Protein AF-A0A5B7ABB2-F1 (afdb_monomer_lite)

InterPro domains:
  IPR006153 Cation/H+ exchanger, transmembrane domain [PF00999] (49-143)
  IPR038770 Sodium/solute symporter superfamily [G3DSA:1.20.1530.20] (35-145)
  IPR050794 Monovalent cation:proton antiporter 2 [PTHR32468] (11-144)

Structure (mmCIF, N/CA/C/O backbone):
data_AF-A0A5B7ABB2-F1
#
_entry.id   AF-A0A5B7ABB2-F1
#
loop_
_atom_site.group_PDB
_atom_site.id
_atom_site.type_symbol
_atom_site.label_atom_id
_atom_site.label_alt_id
_atom_site.label_comp_id
_atom_site.label_asym_id
_atom_site.label_entity_id
_atom_site.label_seq_id
_atom_site.pdbx_PDB_ins_code
_atom_site.Cartn_x
_atom_site.Cartn_y
_atom_site.Cartn_z
_atom_site.occupancy
_atom_site.B_iso_or_equiv
_atom_site.auth_seq_id
_atom_site.auth_comp_id
_atom_site.auth_asym_id
_atom_site.auth_atom_id
_atom_site.pdbx_PDB_model_num
ATOM 1 N N . MET A 1 1 ? 47.078 -1.599 12.119 1.00 40.38 1 MET A N 1
ATOM 2 C CA . MET A 1 1 ? 46.572 -1.675 10.731 1.00 40.38 1 MET A CA 1
ATOM 3 C C . MET A 1 1 ? 45.088 -1.352 10.764 1.00 40.38 1 MET A C 1
ATOM 5 O O . MET A 1 1 ? 44.290 -2.219 11.084 1.00 40.38 1 MET A O 1
ATOM 9 N N . ALA A 1 2 ? 44.742 -0.079 10.573 1.00 36.06 2 ALA A N 1
ATOM 10 C CA . ALA A 1 2 ? 43.362 0.392 10.533 1.00 36.06 2 ALA A CA 1
ATOM 11 C C . ALA A 1 2 ? 42.898 0.370 9.071 1.00 36.06 2 ALA A C 1
ATOM 13 O O . ALA A 1 2 ? 43.491 1.055 8.237 1.00 36.06 2 ALA A O 1
ATOM 14 N N . SER A 1 3 ? 41.898 -0.453 8.751 1.00 42.59 3 SER A N 1
ATOM 15 C CA . SER A 1 3 ? 41.282 -0.464 7.424 1.00 42.59 3 SER A CA 1
ATOM 16 C C . SER A 1 3 ? 40.508 0.830 7.193 1.00 42.59 3 SER A C 1
ATOM 18 O O . SER A 1 3 ? 39.594 1.171 7.939 1.00 42.59 3 SER A O 1
ATOM 20 N N . ASN A 1 4 ? 40.903 1.522 6.129 1.00 49.47 4 ASN A N 1
ATOM 21 C CA . ASN A 1 4 ? 40.204 2.621 5.480 1.00 49.47 4 ASN A CA 1
ATOM 22 C C . ASN A 1 4 ? 38.864 2.105 4.927 1.00 49.47 4 ASN A C 1
ATOM 24 O O . ASN A 1 4 ? 38.857 1.277 4.020 1.00 49.47 4 ASN A O 1
ATOM 28 N N . GLY A 1 5 ? 37.750 2.582 5.479 1.00 44.72 5 GLY A N 1
ATOM 29 C CA . GLY A 1 5 ? 36.391 2.225 5.068 1.00 44.72 5 GLY A CA 1
ATOM 30 C C . GLY A 1 5 ? 35.564 3.468 4.767 1.00 44.72 5 GLY A C 1
ATOM 31 O O . GLY A 1 5 ? 34.517 3.677 5.366 1.00 44.72 5 GLY A O 1
ATOM 32 N N . THR A 1 6 ? 36.048 4.336 3.882 1.00 47.06 6 THR A N 1
ATOM 33 C CA . THR A 1 6 ? 35.208 5.355 3.248 1.00 47.06 6 THR A CA 1
ATOM 34 C C . THR A 1 6 ? 34.320 4.669 2.213 1.00 47.06 6 THR A C 1
ATOM 36 O O . THR A 1 6 ? 34.609 4.670 1.017 1.00 47.06 6 THR A O 1
ATOM 39 N N . GLU A 1 7 ? 33.220 4.064 2.664 1.00 49.84 7 GLU A N 1
ATOM 40 C CA . GLU A 1 7 ? 32.102 3.785 1.768 1.00 49.84 7 GLU A CA 1
ATOM 41 C C . GLU A 1 7 ? 31.571 5.137 1.291 1.00 49.84 7 GLU A C 1
ATOM 43 O O . GLU A 1 7 ? 30.900 5.873 2.016 1.00 49.84 7 GLU A O 1
ATOM 48 N N . ALA A 1 8 ? 31.956 5.520 0.076 1.00 44.19 8 ALA A N 1
ATOM 49 C CA . ALA A 1 8 ? 31.375 6.658 -0.603 1.00 44.19 8 ALA A CA 1
ATOM 50 C C . ALA A 1 8 ? 29.868 6.400 -0.730 1.00 44.19 8 ALA A C 1
ATOM 52 O O . ALA A 1 8 ? 29.430 5.679 -1.631 1.00 44.19 8 ALA A O 1
ATOM 53 N N . HIS A 1 9 ? 29.076 6.981 0.178 1.00 50.59 9 HIS A N 1
ATOM 54 C CA . HIS A 1 9 ? 27.630 7.120 0.044 1.00 50.59 9 HIS A CA 1
ATOM 55 C C . HIS A 1 9 ? 27.364 7.922 -1.231 1.00 50.59 9 HIS A C 1
ATOM 57 O O . HIS A 1 9 ? 27.254 9.147 -1.235 1.00 50.59 9 HIS A O 1
ATOM 63 N N . THR A 1 10 ? 27.344 7.214 -2.355 1.00 52.06 10 THR A N 1
ATOM 64 C CA . THR A 1 10 ? 27.105 7.784 -3.668 1.00 52.06 10 THR A CA 1
ATOM 65 C C . THR A 1 10 ? 25.619 8.087 -3.701 1.00 52.06 10 THR A C 1
ATOM 67 O O . THR A 1 10 ? 24.809 7.184 -3.906 1.00 52.06 10 THR A O 1
ATOM 70 N N . CYS A 1 11 ? 25.249 9.337 -3.414 1.00 61.12 11 CYS A N 1
ATOM 71 C CA . CYS A 1 11 ? 23.867 9.782 -3.525 1.00 61.12 11 CYS A CA 1
ATOM 72 C C . CYS A 1 11 ? 23.362 9.413 -4.926 1.00 61.12 11 CYS A C 1
ATOM 74 O O . CYS A 1 11 ? 23.927 9.890 -5.919 1.00 61.12 11 CYS A O 1
ATOM 76 N N . PRO A 1 12 ? 22.342 8.545 -5.047 1.00 63.97 12 PRO A N 1
ATOM 77 C CA . PRO A 1 12 ? 21.793 8.225 -6.348 1.00 63.97 12 PRO A CA 1
ATOM 78 C C . PRO A 1 12 ? 21.283 9.523 -6.970 1.00 63.97 12 PRO A C 1
ATOM 80 O O . PRO A 1 12 ? 20.521 10.262 -6.349 1.00 63.97 12 PRO A O 1
ATOM 83 N N . SER A 1 13 ? 21.733 9.822 -8.191 1.00 63.72 13 SER A N 1
ATOM 84 C CA . SER A 1 13 ? 21.340 11.050 -8.882 1.00 63.72 13 SER A CA 1
ATOM 85 C C . SER A 1 13 ? 19.809 11.133 -8.952 1.00 63.72 13 SER A C 1
ATOM 87 O O . SER A 1 13 ? 19.189 10.146 -9.384 1.00 63.72 13 SER A O 1
ATOM 89 N N . PRO A 1 14 ? 19.201 12.263 -8.539 1.00 63.94 14 PRO A N 1
ATOM 90 C CA . PRO A 1 14 ? 17.752 12.410 -8.521 1.00 63.94 14 PRO A CA 1
ATOM 91 C C . PRO A 1 14 ? 17.186 12.237 -9.936 1.00 63.94 14 PRO A C 1
ATOM 93 O O . PRO A 1 14 ? 17.741 12.748 -10.911 1.00 63.94 14 PRO A O 1
ATOM 96 N N . MET A 1 15 ? 16.093 11.478 -10.062 1.00 64.50 15 MET A N 1
ATOM 97 C CA . MET A 1 15 ? 15.379 11.340 -11.335 1.00 64.50 15 MET A CA 1
ATOM 98 C C . MET A 1 15 ? 14.781 12.689 -11.738 1.00 64.50 15 MET A C 1
ATOM 100 O O . MET A 1 15 ? 14.207 13.400 -10.913 1.00 64.50 15 MET A O 1
ATOM 104 N N . LYS A 1 16 ? 14.878 13.032 -13.026 1.00 69.38 16 LYS A N 1
ATOM 105 C CA . LYS A 1 16 ? 14.175 14.194 -13.578 1.00 69.38 16 LYS A CA 1
ATOM 106 C C . LYS A 1 16 ? 12.663 13.972 -13.441 1.00 69.38 16 LYS A C 1
ATOM 108 O O . LYS A 1 16 ? 12.152 12.907 -13.795 1.00 69.38 16 LYS A O 1
ATOM 113 N N . ALA A 1 17 ? 11.964 14.976 -12.911 1.00 63.31 17 ALA A N 1
ATOM 114 C CA . ALA A 1 17 ? 10.535 14.886 -12.617 1.00 63.31 17 ALA A CA 1
ATOM 115 C C . ALA A 1 17 ? 9.677 14.849 -13.893 1.00 63.31 17 ALA A C 1
ATOM 117 O O . ALA A 1 17 ? 8.751 14.050 -13.979 1.00 63.31 17 ALA A O 1
ATOM 118 N N . THR A 1 18 ? 10.017 15.658 -14.901 1.00 65.19 18 THR A N 1
ATOM 119 C CA . THR A 1 18 ? 9.244 15.787 -16.145 1.00 65.19 18 THR A CA 1
ATOM 120 C C . THR A 1 18 ? 10.048 15.346 -17.368 1.00 65.19 18 THR A C 1
ATOM 122 O O . THR A 1 18 ? 11.254 15.591 -17.441 1.00 65.19 18 THR A O 1
ATOM 125 N N . SER A 1 19 ? 9.374 14.681 -18.307 1.00 66.94 19 SER A N 1
ATOM 126 C CA . SER A 1 19 ? 9.910 14.317 -19.623 1.00 66.94 19 SER A CA 1
ATOM 127 C C . SER A 1 19 ? 9.559 15.411 -20.628 1.00 66.94 19 SER A C 1
ATOM 129 O O . SER A 1 19 ? 8.444 15.925 -20.593 1.00 66.94 19 SER A O 1
ATOM 131 N N . ASN A 1 20 ? 10.463 15.722 -21.561 1.00 67.19 20 ASN A N 1
ATOM 132 C CA . ASN A 1 20 ? 10.174 16.650 -22.663 1.00 67.19 20 ASN A CA 1
ATOM 133 C C . ASN A 1 20 ? 9.337 16.002 -23.791 1.00 67.19 20 ASN A C 1
ATOM 135 O O . ASN A 1 20 ? 9.169 16.588 -24.854 1.00 67.19 20 ASN A O 1
ATOM 139 N N . GLY A 1 21 ? 8.764 14.817 -23.543 1.00 65.12 21 GLY A N 1
ATOM 140 C CA . GLY A 1 21 ? 7.841 14.124 -24.437 1.00 65.12 21 GLY A CA 1
ATOM 141 C C . GLY A 1 21 ? 8.512 13.042 -25.287 1.00 65.12 21 GLY A C 1
ATOM 142 O O . GLY A 1 21 ? 9.670 13.150 -25.681 1.00 65.12 21 GLY A O 1
ATOM 143 N N . VAL A 1 22 ? 7.749 11.990 -25.612 1.00 69.50 22 VAL A N 1
ATOM 144 C CA . VAL A 1 22 ? 8.213 10.853 -26.437 1.00 69.50 22 VAL A CA 1
ATOM 145 C C . VAL A 1 22 ? 8.627 11.282 -27.853 1.00 69.50 22 VAL A C 1
ATOM 147 O O . VAL A 1 22 ? 9.501 10.673 -28.463 1.00 69.50 22 VAL A O 1
ATOM 150 N N . PHE A 1 23 ? 8.050 12.380 -28.349 1.00 72.06 23 PHE A N 1
ATOM 151 C CA . PHE A 1 23 ? 8.358 12.967 -29.655 1.00 72.06 23 PHE A CA 1
ATOM 152 C C . PHE A 1 23 ? 9.758 13.597 -29.729 1.00 72.06 23 PHE A C 1
ATOM 154 O O . PHE A 1 23 ? 10.264 13.807 -30.827 1.00 72.06 23 PHE A O 1
ATOM 161 N N . GLN A 1 24 ? 10.408 13.839 -28.585 1.00 73.19 24 GLN A N 1
ATOM 162 C CA . GLN A 1 24 ? 11.788 14.326 -28.507 1.00 73.19 24 GLN A CA 1
ATOM 163 C C . GLN A 1 24 ? 12.827 13.181 -28.499 1.00 73.19 24 GLN A C 1
ATOM 165 O O . GLN A 1 24 ? 14.022 13.442 -28.386 1.00 73.19 24 GLN A O 1
ATOM 170 N N . GLY A 1 25 ? 12.391 11.915 -28.594 1.00 67.38 25 GLY A N 1
ATOM 171 C CA . GLY A 1 25 ? 13.261 10.732 -28.499 1.00 67.38 25 GLY A CA 1
ATOM 172 C C . GLY A 1 25 ? 13.603 10.310 -27.063 1.00 67.38 25 GLY A C 1
ATOM 173 O O . GLY A 1 25 ? 14.421 9.412 -26.857 1.00 67.38 25 GLY A O 1
ATOM 174 N N . ASP A 1 26 ? 12.971 10.932 -26.064 1.00 68.12 26 ASP A N 1
ATOM 175 C CA . ASP A 1 26 ? 13.166 10.619 -24.650 1.00 68.12 26 ASP A CA 1
ATOM 176 C C . ASP A 1 26 ? 12.416 9.335 -24.252 1.00 68.12 26 ASP A C 1
ATOM 178 O O . ASP A 1 26 ? 11.220 9.177 -24.502 1.00 68.12 26 ASP A O 1
ATOM 182 N N . ASN A 1 27 ? 13.104 8.421 -23.558 1.00 67.56 27 ASN A N 1
ATOM 183 C CA . ASN A 1 27 ? 12.486 7.211 -23.012 1.00 67.56 27 ASN A CA 1
ATOM 184 C C . ASN A 1 27 ? 11.707 7.548 -21.721 1.00 67.56 27 ASN A C 1
ATOM 186 O O . ASN A 1 27 ? 12.346 7.845 -20.702 1.00 67.56 27 ASN A O 1
ATOM 190 N N . PRO A 1 28 ? 10.361 7.443 -21.700 1.00 66.88 28 PRO A N 1
ATOM 191 C CA . PRO A 1 28 ? 9.527 7.874 -20.569 1.00 66.88 28 PRO A CA 1
ATOM 192 C C . PRO A 1 28 ? 9.775 7.071 -19.282 1.00 66.88 28 PRO A C 1
ATOM 194 O O . PRO A 1 28 ? 9.487 7.550 -18.189 1.00 66.88 28 PRO A O 1
ATOM 197 N N . LEU A 1 29 ? 10.378 5.884 -19.398 1.00 63.72 29 LEU A N 1
ATOM 198 C CA . LEU A 1 29 ? 10.744 5.009 -18.279 1.00 63.72 29 LEU A CA 1
ATOM 199 C C . LEU A 1 29 ? 11.900 5.552 -17.414 1.00 63.72 29 LEU A C 1
ATOM 201 O O . LEU A 1 29 ? 12.124 5.052 -16.317 1.00 63.72 29 LEU A O 1
ATOM 205 N N . ASN A 1 30 ? 12.638 6.570 -17.877 1.00 65.94 30 ASN A N 1
ATOM 206 C CA . ASN A 1 30 ? 13.725 7.191 -17.104 1.00 65.94 30 ASN A CA 1
ATOM 207 C C . ASN A 1 30 ? 13.267 8.366 -16.224 1.00 65.94 30 ASN A C 1
ATOM 209 O O . ASN A 1 30 ? 14.071 8.912 -15.465 1.00 65.94 30 ASN A O 1
ATOM 213 N N . PHE A 1 31 ? 11.995 8.759 -16.313 1.00 74.88 31 PHE A N 1
ATOM 214 C CA . PHE A 1 31 ? 11.433 9.897 -15.588 1.00 74.88 31 PHE A CA 1
ATOM 215 C C . PHE A 1 31 ? 10.520 9.422 -14.459 1.00 74.88 31 PHE A C 1
ATOM 217 O O . PHE A 1 31 ? 9.816 8.425 -14.600 1.00 74.88 31 PHE A O 1
ATOM 224 N N . ALA A 1 32 ? 10.514 10.149 -13.340 1.00 75.00 32 ALA A N 1
ATOM 225 C CA . ALA A 1 32 ? 9.805 9.716 -12.135 1.00 75.00 32 ALA A CA 1
ATOM 226 C C . ALA A 1 32 ? 8.275 9.700 -12.312 1.00 75.00 32 ALA A C 1
ATOM 228 O O . ALA A 1 32 ? 7.628 8.729 -11.930 1.00 75.00 32 ALA A O 1
ATOM 229 N N . LEU A 1 33 ? 7.693 10.747 -12.914 1.00 77.38 33 LEU A N 1
ATOM 230 C CA . LEU A 1 33 ? 6.234 10.879 -13.022 1.00 77.38 33 LEU A CA 1
ATOM 231 C C . LEU A 1 33 ? 5.594 9.891 -14.014 1.00 77.38 33 LEU A C 1
ATOM 233 O O . LEU A 1 33 ? 4.653 9.202 -13.615 1.00 77.38 33 LEU A O 1
ATOM 237 N N . PRO A 1 34 ? 6.071 9.753 -15.270 1.00 81.38 34 PRO A N 1
ATOM 238 C CA . PRO A 1 34 ? 5.467 8.815 -16.218 1.00 81.38 34 PRO A CA 1
ATOM 239 C C . PRO A 1 34 ? 5.601 7.363 -15.751 1.00 81.38 34 PRO A C 1
ATOM 241 O O . PRO A 1 34 ? 4.675 6.572 -15.916 1.00 81.38 34 PRO A O 1
ATOM 244 N N . LEU A 1 35 ? 6.733 7.029 -15.122 1.00 82.75 35 LEU A N 1
ATOM 245 C CA . LEU A 1 35 ? 6.967 5.707 -14.558 1.00 82.75 35 LEU A CA 1
ATOM 246 C C . LEU A 1 35 ? 6.032 5.422 -13.374 1.00 82.75 35 LEU A C 1
ATOM 248 O O . LEU A 1 35 ? 5.437 4.349 -13.338 1.00 82.75 35 LEU A O 1
ATOM 252 N N . ALA A 1 36 ? 5.833 6.382 -12.464 1.00 81.50 36 ALA A N 1
ATOM 253 C CA . ALA A 1 36 ? 4.907 6.232 -11.341 1.00 81.50 36 ALA A CA 1
ATOM 254 C C . ALA A 1 36 ? 3.455 6.043 -11.806 1.00 81.50 36 ALA A C 1
ATOM 256 O O . ALA A 1 36 ? 2.755 5.162 -11.308 1.00 81.50 36 ALA A O 1
ATOM 257 N N . ILE A 1 37 ? 3.006 6.816 -12.801 1.00 85.06 37 ILE A N 1
ATOM 258 C CA . ILE A 1 37 ? 1.666 6.657 -13.389 1.00 85.06 37 ILE A CA 1
ATOM 259 C C . ILE A 1 37 ? 1.523 5.262 -14.004 1.00 85.06 37 ILE A C 1
ATOM 261 O O . ILE A 1 37 ? 0.544 4.570 -13.733 1.00 85.06 37 ILE A O 1
ATOM 265 N N . LEU A 1 38 ? 2.515 4.819 -14.783 1.00 86.69 38 LEU A N 1
ATOM 266 C CA . LEU A 1 38 ? 2.513 3.491 -15.390 1.00 86.69 38 LEU A CA 1
ATOM 267 C C . LEU A 1 38 ? 2.473 2.381 -14.330 1.00 86.69 38 LEU A C 1
ATOM 269 O O . LEU A 1 38 ? 1.676 1.453 -14.457 1.00 86.69 38 LEU A O 1
ATOM 273 N N . GLN A 1 39 ? 3.269 2.492 -13.265 1.00 85.88 39 GLN A N 1
ATOM 274 C CA . GLN A 1 39 ? 3.263 1.550 -12.144 1.00 85.88 39 GLN A CA 1
ATOM 275 C C . GLN A 1 39 ? 1.886 1.486 -11.471 1.00 85.88 39 GLN A C 1
ATOM 277 O O . GLN A 1 39 ? 1.357 0.391 -11.282 1.00 85.88 39 GLN A O 1
ATOM 282 N N . ILE A 1 40 ? 1.263 2.632 -11.175 1.00 87.12 40 ILE A N 1
ATOM 283 C CA . ILE A 1 40 ? -0.084 2.689 -10.588 1.00 87.12 40 ILE A CA 1
ATOM 284 C C . ILE A 1 40 ? -1.111 2.050 -11.530 1.00 87.12 40 ILE A C 1
ATOM 286 O O . ILE A 1 40 ? -1.925 1.242 -11.084 1.00 87.12 40 ILE A O 1
ATOM 290 N N . CYS A 1 41 ? -1.064 2.349 -12.831 1.00 89.94 41 CYS A N 1
ATOM 291 C CA . CYS A 1 41 ? -1.953 1.740 -13.819 1.00 89.94 41 CYS A CA 1
ATOM 292 C C . CYS A 1 41 ? -1.811 0.213 -13.848 1.00 89.94 41 CYS A C 1
ATOM 294 O O . CYS A 1 41 ? -2.819 -0.491 -13.789 1.00 89.94 41 CYS A O 1
ATOM 296 N N . VAL A 1 42 ? -0.579 -0.305 -13.886 1.00 88.94 42 VAL A N 1
ATOM 297 C CA . VAL A 1 42 ? -0.308 -1.751 -13.859 1.00 88.94 42 VAL A CA 1
ATOM 298 C C . VAL A 1 42 ? -0.855 -2.376 -12.576 1.00 88.94 42 VAL A C 1
ATOM 300 O O . VAL A 1 42 ? -1.572 -3.375 -12.642 1.00 88.94 42 VAL A O 1
ATOM 303 N N . VAL A 1 43 ? -0.591 -1.765 -11.416 1.00 89.31 43 VAL A N 1
ATOM 304 C CA . VAL A 1 43 ? -1.093 -2.244 -10.120 1.00 89.31 43 VAL A CA 1
ATOM 305 C C . VAL A 1 43 ? -2.621 -2.277 -10.101 1.00 89.31 43 VAL A C 1
ATOM 307 O O . VAL A 1 43 ? -3.206 -3.299 -9.741 1.00 89.31 43 VAL A O 1
ATOM 310 N N . VAL A 1 44 ? -3.296 -1.209 -10.532 1.00 90.69 44 VAL A N 1
ATOM 311 C CA . VAL A 1 44 ? -4.767 -1.134 -10.548 1.00 90.69 44 VAL A CA 1
ATOM 312 C C . VAL A 1 44 ? -5.375 -2.154 -11.509 1.00 90.69 44 VAL A C 1
ATOM 314 O O . VAL A 1 44 ? -6.351 -2.813 -11.155 1.00 90.69 44 VAL A O 1
ATOM 317 N N . VAL A 1 45 ? -4.817 -2.318 -12.711 1.00 93.06 45 VAL A N 1
ATOM 318 C CA . VAL A 1 45 ? -5.326 -3.282 -13.700 1.00 93.06 45 VAL A CA 1
ATOM 319 C C . VAL A 1 45 ? -5.197 -4.707 -13.177 1.00 93.06 45 VAL A C 1
ATOM 321 O O . VAL A 1 45 ? -6.160 -5.471 -13.230 1.00 93.06 45 VAL A O 1
ATOM 324 N N . VAL A 1 46 ? -4.037 -5.058 -12.624 1.00 90.75 46 VAL A N 1
ATOM 325 C CA . VAL A 1 46 ? -3.769 -6.412 -12.131 1.00 90.75 46 VAL A CA 1
ATOM 326 C C . VAL A 1 46 ? -4.609 -6.721 -10.901 1.00 90.75 46 VAL A C 1
ATOM 328 O O . VAL A 1 46 ? -5.270 -7.755 -10.863 1.00 90.75 46 VAL A O 1
ATOM 331 N N . THR A 1 47 ? -4.659 -5.815 -9.924 1.00 90.44 47 THR A N 1
ATOM 332 C CA . THR A 1 47 ? -5.472 -6.012 -8.714 1.00 90.44 47 THR A CA 1
ATOM 333 C C . THR A 1 47 ? -6.967 -6.072 -9.025 1.00 90.44 47 THR A C 1
ATOM 335 O O . THR A 1 47 ? -7.664 -6.915 -8.464 1.00 90.44 47 THR A O 1
ATOM 338 N N . ARG A 1 48 ? -7.480 -5.259 -9.962 1.00 91.31 48 ARG A N 1
ATOM 339 C CA . ARG A 1 48 ? -8.885 -5.346 -10.398 1.00 91.31 48 ARG A CA 1
ATOM 340 C C . ARG A 1 48 ? -9.178 -6.607 -11.197 1.00 91.31 48 ARG A C 1
ATOM 342 O O . ARG A 1 48 ? -10.205 -7.235 -10.951 1.00 91.31 48 ARG A O 1
ATOM 349 N N . GLY A 1 49 ? -8.297 -6.991 -12.119 1.00 92.81 49 GLY A N 1
ATOM 350 C CA . GLY A 1 49 ? -8.427 -8.242 -12.865 1.00 92.81 49 GLY A CA 1
ATOM 351 C C . GLY A 1 49 ? -8.473 -9.439 -11.918 1.00 92.81 49 GLY A C 1
ATOM 352 O O . GLY A 1 49 ? -9.356 -10.289 -12.022 1.00 92.81 49 GLY A O 1
ATOM 353 N N . LEU A 1 50 ? -7.593 -9.440 -10.917 1.00 90.31 50 LEU A N 1
ATOM 354 C CA . LEU A 1 50 ? -7.539 -10.473 -9.897 1.00 90.31 50 LEU A CA 1
ATOM 355 C C . LEU A 1 50 ? -8.776 -10.445 -8.986 1.00 90.31 50 LEU A C 1
ATOM 357 O O . LEU A 1 50 ? -9.355 -11.489 -8.709 1.00 90.31 50 LEU A O 1
ATOM 361 N N . ALA A 1 51 ? -9.269 -9.268 -8.596 1.00 90.25 51 ALA A N 1
ATOM 362 C CA . ALA A 1 51 ? -10.505 -9.149 -7.822 1.00 90.25 51 ALA A CA 1
ATOM 363 C C . ALA A 1 51 ? -11.728 -9.704 -8.572 1.00 90.25 51 ALA A C 1
ATOM 365 O O . ALA A 1 51 ? -12.590 -10.331 -7.959 1.00 90.25 51 ALA A O 1
ATOM 366 N N . VAL A 1 52 ? -11.804 -9.515 -9.894 1.00 91.88 52 VAL A N 1
ATOM 367 C CA . VAL A 1 52 ? -12.862 -10.107 -10.729 1.00 91.88 52 VAL A CA 1
ATOM 368 C C . VAL A 1 52 ? -12.691 -11.624 -10.833 1.00 91.88 52 VAL A C 1
ATOM 370 O O . VAL A 1 52 ? -13.674 -12.350 -10.698 1.00 91.88 52 VAL A O 1
ATOM 373 N N . LEU A 1 53 ? -11.458 -12.107 -10.999 1.00 90.50 53 LEU A N 1
ATOM 374 C CA . LEU A 1 53 ? -11.152 -13.535 -11.102 1.00 90.50 53 LEU A CA 1
ATOM 375 C C . LEU A 1 53 ? -11.420 -14.304 -9.797 1.00 90.50 53 LEU A C 1
ATOM 377 O O . LEU A 1 53 ? -11.892 -15.436 -9.846 1.00 90.50 53 LEU A O 1
ATOM 381 N N . LEU A 1 54 ? -11.158 -13.696 -8.635 1.00 89.38 54 LEU A N 1
ATOM 382 C CA . LEU A 1 54 ? -11.433 -14.285 -7.316 1.00 89.38 54 LEU A CA 1
ATOM 383 C C . LEU A 1 54 ? -12.842 -13.991 -6.786 1.00 89.38 54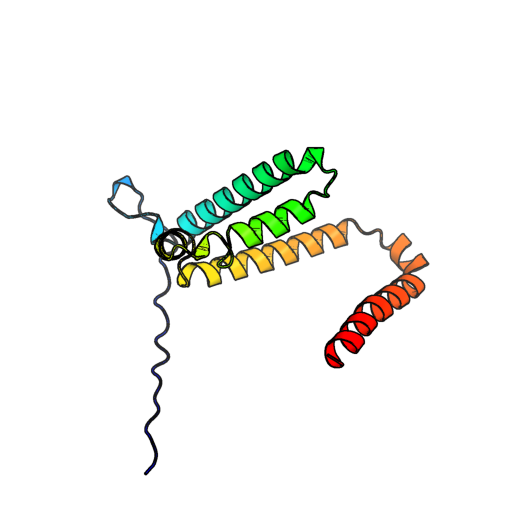 LEU A C 1
ATOM 385 O O . LEU A 1 54 ? -13.245 -14.562 -5.771 1.00 89.38 54 LEU A O 1
ATOM 389 N N . ARG A 1 55 ? -13.638 -13.170 -7.480 1.00 87.19 55 ARG A N 1
ATOM 390 C CA . ARG A 1 55 ? -15.055 -12.946 -7.159 1.00 87.19 55 ARG A CA 1
ATOM 391 C C . ARG A 1 55 ? -15.882 -14.240 -7.010 1.00 87.19 55 ARG A C 1
ATOM 393 O O . ARG A 1 55 ? -16.639 -14.306 -6.040 1.00 87.19 55 ARG A O 1
ATOM 400 N N . PRO A 1 56 ? -15.758 -15.277 -7.870 1.00 87.94 56 PRO A N 1
ATOM 401 C CA . PRO A 1 56 ? -16.463 -16.550 -7.670 1.00 87.94 56 PRO A CA 1
ATOM 402 C C . PRO A 1 56 ? -16.084 -17.269 -6.366 1.00 87.94 56 PRO A C 1
ATOM 404 O O . PRO A 1 56 ? -16.893 -18.021 -5.832 1.00 87.94 56 PRO A O 1
ATOM 407 N N . LEU A 1 57 ? -14.899 -16.998 -5.808 1.00 89.12 57 LEU A N 1
ATOM 408 C CA . LEU A 1 57 ? -14.412 -17.593 -4.560 1.00 89.12 57 LEU A CA 1
ATOM 409 C C . LEU A 1 57 ? -14.894 -16.849 -3.302 1.00 89.12 57 LEU A C 1
ATOM 411 O O . LEU A 1 57 ? -14.464 -17.180 -2.200 1.00 89.12 57 LEU A O 1
ATOM 415 N N . ARG A 1 58 ? -15.771 -15.840 -3.444 1.00 88.88 58 ARG A N 1
ATOM 416 C CA . ARG A 1 58 ? -16.303 -15.014 -2.340 1.00 88.88 58 ARG A CA 1
ATOM 417 C C . ARG A 1 58 ? -15.219 -14.324 -1.496 1.00 88.88 58 ARG A C 1
ATOM 419 O O . ARG A 1 58 ? -15.453 -14.012 -0.330 1.00 88.88 58 ARG A O 1
ATOM 426 N N . GLN A 1 59 ? -14.043 -14.060 -2.069 1.00 90.19 59 GLN A N 1
ATOM 427 C CA . GLN A 1 59 ? -12.980 -13.368 -1.344 1.00 90.19 59 GLN A CA 1
ATOM 428 C C . GLN A 1 59 ? -13.232 -11.851 -1.278 1.00 90.19 59 GLN A C 1
ATOM 430 O O . GLN A 1 59 ? -13.587 -11.243 -2.293 1.00 90.19 59 GLN A O 1
ATOM 435 N N . PRO A 1 60 ? -13.026 -11.213 -0.109 1.00 87.62 60 PRO A N 1
ATOM 436 C CA . PRO A 1 60 ? -12.990 -9.762 0.011 1.00 87.62 60 PRO A CA 1
ATOM 437 C C . PRO A 1 60 ? -11.980 -9.136 -0.951 1.00 87.62 60 PRO A C 1
ATOM 439 O O . PRO A 1 60 ? -10.870 -9.640 -1.124 1.00 87.62 60 PRO A O 1
ATOM 442 N N . ARG A 1 61 ? -12.337 -7.980 -1.520 1.00 87.38 61 ARG A N 1
ATOM 443 C CA . ARG A 1 61 ? -11.502 -7.252 -2.489 1.00 87.38 61 ARG A CA 1
ATOM 444 C C . ARG A 1 61 ? -10.081 -6.979 -1.976 1.00 87.38 61 ARG A C 1
ATOM 446 O O . ARG A 1 61 ? -9.134 -7.082 -2.747 1.00 87.38 61 ARG A O 1
ATOM 453 N N . VAL A 1 62 ? -9.937 -6.695 -0.681 1.00 89.75 62 VAL A N 1
ATOM 454 C CA . VAL A 1 62 ? -8.642 -6.416 -0.034 1.00 89.75 62 VAL A CA 1
ATOM 455 C C . VAL A 1 62 ? -7.668 -7.595 -0.181 1.00 89.75 62 VAL A C 1
ATOM 457 O O . VAL A 1 62 ? -6.476 -7.385 -0.373 1.00 89.75 62 VAL A O 1
ATOM 460 N N . ILE A 1 63 ? -8.158 -8.842 -0.174 1.00 90.31 63 ILE A N 1
ATOM 461 C CA . ILE A 1 63 ? -7.301 -10.027 -0.340 1.00 90.31 63 ILE A CA 1
ATOM 462 C C . ILE A 1 63 ? -6.730 -10.079 -1.760 1.00 90.31 63 ILE A C 1
ATOM 464 O O . ILE A 1 63 ? -5.538 -10.319 -1.933 1.00 90.31 63 ILE A O 1
ATOM 468 N N . ALA A 1 64 ? -7.544 -9.790 -2.779 1.00 89.75 64 ALA A N 1
ATOM 469 C CA . ALA A 1 64 ? -7.073 -9.736 -4.163 1.00 89.75 64 ALA A CA 1
ATOM 470 C C . ALA A 1 64 ? -6.035 -8.622 -4.379 1.00 89.75 64 ALA A C 1
ATOM 472 O O . ALA A 1 64 ? -5.102 -8.795 -5.159 1.00 89.75 64 ALA A O 1
ATOM 473 N N . GLU A 1 65 ? -6.151 -7.501 -3.666 1.00 90.44 65 GLU A N 1
ATOM 474 C CA . GLU A 1 65 ? -5.152 -6.427 -3.703 1.00 90.44 65 GLU A CA 1
ATOM 475 C C . GLU A 1 65 ? -3.815 -6.874 -3.091 1.00 90.44 65 GLU A C 1
ATOM 477 O O . GLU A 1 65 ? -2.771 -6.686 -3.717 1.00 90.44 65 GLU A O 1
ATOM 482 N N . ILE A 1 66 ? -3.841 -7.556 -1.938 1.00 91.06 66 ILE A N 1
ATOM 483 C CA . ILE A 1 66 ? -2.641 -8.123 -1.297 1.00 91.06 66 ILE A CA 1
ATOM 484 C C . ILE A 1 66 ? -1.979 -9.170 -2.203 1.00 91.06 66 ILE A C 1
ATOM 486 O O . ILE A 1 66 ? -0.775 -9.102 -2.451 1.00 91.06 66 ILE A O 1
ATOM 490 N N . VAL A 1 67 ? -2.751 -10.117 -2.747 1.00 91.00 67 VAL A N 1
ATOM 491 C CA . VAL A 1 67 ? -2.222 -11.156 -3.649 1.00 91.00 67 VAL A CA 1
ATOM 492 C C . VAL A 1 67 ? -1.674 -10.533 -4.933 1.00 91.00 67 VAL A C 1
ATOM 494 O O . VAL A 1 67 ? -0.601 -10.921 -5.388 1.00 91.00 67 VAL A O 1
ATOM 497 N N . GLY A 1 68 ? -2.356 -9.532 -5.496 1.00 90.06 68 GLY A N 1
ATOM 498 C CA . GLY A 1 68 ? -1.877 -8.790 -6.662 1.00 90.06 68 GLY A CA 1
ATOM 499 C C . GLY A 1 68 ? -0.547 -8.085 -6.394 1.00 90.06 68 GLY A C 1
ATOM 500 O O . GLY A 1 68 ? 0.353 -8.143 -7.230 1.00 90.06 68 GLY A O 1
ATOM 501 N N . GLY A 1 69 ? -0.384 -7.500 -5.204 1.00 88.94 69 GLY A N 1
ATOM 502 C CA . GLY A 1 69 ? 0.882 -6.929 -4.745 1.00 88.94 69 GLY A CA 1
ATOM 503 C C . GLY A 1 69 ? 1.998 -7.969 -4.622 1.00 88.94 69 GLY A C 1
ATOM 504 O O . GLY A 1 69 ? 3.093 -7.746 -5.128 1.00 88.94 69 GLY A O 1
ATOM 505 N N . ILE A 1 70 ? 1.720 -9.136 -4.029 1.00 89.19 70 ILE A N 1
ATOM 506 C CA . ILE A 1 70 ? 2.691 -10.243 -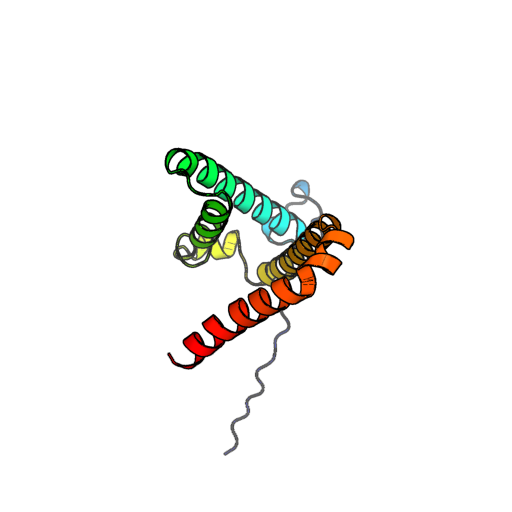3.918 1.00 89.19 70 ILE A CA 1
ATOM 507 C C . ILE A 1 70 ? 3.101 -10.762 -5.304 1.00 89.19 70 ILE A C 1
ATOM 509 O O . ILE A 1 70 ? 4.277 -11.047 -5.537 1.00 89.19 70 ILE A O 1
ATOM 513 N N . LEU A 1 71 ? 2.145 -10.861 -6.235 1.00 87.12 71 LEU A N 1
ATOM 514 C CA . LEU A 1 71 ? 2.403 -11.284 -7.610 1.00 87.12 71 LEU A CA 1
ATOM 515 C C . LEU A 1 71 ? 3.304 -10.285 -8.344 1.00 87.12 71 LEU A C 1
ATOM 517 O O . LEU A 1 71 ? 4.297 -10.691 -8.947 1.00 87.12 71 LEU A O 1
ATOM 521 N N . LEU A 1 72 ? 2.974 -8.992 -8.279 1.00 84.69 72 LEU A N 1
ATOM 522 C CA . LEU A 1 72 ? 3.736 -7.918 -8.926 1.00 84.69 72 LEU A CA 1
ATOM 523 C C . LEU A 1 72 ? 5.080 -7.632 -8.257 1.00 84.69 72 LEU A C 1
ATOM 525 O O . LEU A 1 72 ? 5.985 -7.106 -8.907 1.00 84.69 72 LEU A O 1
ATOM 529 N N . GLY A 1 73 ? 5.194 -7.967 -6.977 1.00 81.31 73 GLY A N 1
ATOM 530 C CA . GLY A 1 73 ? 6.392 -7.798 -6.184 1.00 81.31 73 GLY A CA 1
ATOM 531 C C . GLY A 1 73 ? 7.541 -8.725 -6.601 1.00 81.31 73 GLY A C 1
ATOM 532 O O . GLY A 1 73 ? 7.430 -9.550 -7.519 1.00 81.31 73 GLY A O 1
ATOM 533 N N . PRO A 1 74 ? 8.680 -8.624 -5.894 1.00 75.19 74 PRO A N 1
ATOM 534 C CA . PRO A 1 74 ? 9.866 -9.417 -6.189 1.00 75.19 74 PRO A CA 1
ATOM 535 C C . PRO A 1 74 ? 9.632 -10.935 -6.075 1.00 75.19 74 PRO A C 1
ATOM 537 O O . PRO A 1 74 ? 10.361 -11.714 -6.687 1.00 75.19 74 PRO A O 1
ATOM 540 N N . SER A 1 75 ? 8.606 -11.351 -5.325 1.00 79.06 75 SER A N 1
ATOM 541 C CA . SER A 1 75 ? 8.328 -12.742 -4.961 1.00 79.06 75 SER A CA 1
ATOM 542 C C . SER A 1 75 ? 7.900 -13.636 -6.129 1.00 79.06 75 SER A C 1
ATOM 544 O O . SER A 1 75 ? 8.281 -14.806 -6.154 1.00 79.06 75 SER A O 1
ATOM 546 N N . VAL A 1 76 ? 7.135 -13.121 -7.101 1.00 78.12 76 VAL A N 1
ATOM 547 C CA . VAL A 1 76 ? 6.650 -13.927 -8.239 1.00 78.12 76 VAL A CA 1
ATOM 548 C C . VAL A 1 76 ? 7.165 -13.375 -9.561 1.00 78.12 76 VAL A C 1
ATOM 550 O O . VAL A 1 76 ? 8.069 -13.975 -10.149 1.00 78.12 76 VAL A O 1
ATOM 553 N N . LEU A 1 77 ? 6.660 -12.222 -10.017 1.00 70.69 77 LEU A N 1
ATOM 554 C CA . LEU A 1 77 ? 7.106 -11.631 -11.285 1.00 70.69 77 LEU A CA 1
ATOM 555 C C . LEU A 1 77 ? 8.546 -11.113 -11.209 1.00 70.69 77 LEU A C 1
ATOM 557 O O . LEU A 1 77 ? 9.239 -11.055 -12.228 1.00 70.69 77 LEU A O 1
ATOM 561 N N . GLY A 1 78 ? 9.040 -10.802 -10.010 1.00 64.69 78 GLY A N 1
ATOM 562 C CA . GLY A 1 78 ? 10.406 -10.329 -9.854 1.00 64.69 78 GLY A CA 1
ATOM 563 C C . GLY A 1 78 ? 11.522 -11.362 -9.952 1.00 64.69 78 GLY A C 1
ATOM 564 O O . GLY A 1 78 ? 12.695 -10.988 -9.955 1.00 64.69 78 GLY A O 1
ATOM 565 N N . ARG A 1 79 ? 11.194 -12.644 -10.161 1.00 71.94 79 ARG A N 1
ATOM 566 C CA . ARG A 1 79 ? 12.182 -13.646 -10.606 1.00 71.94 79 ARG A CA 1
ATOM 567 C C . ARG A 1 79 ? 12.793 -13.271 -11.959 1.00 71.94 79 ARG A C 1
ATOM 569 O O . ARG A 1 79 ? 13.939 -13.627 -12.229 1.00 71.94 79 ARG A O 1
ATOM 576 N N . ASN A 1 80 ? 12.071 -12.510 -12.788 1.00 75.25 80 ASN A N 1
ATOM 577 C CA . ASN A 1 80 ? 12.621 -11.938 -14.008 1.00 75.25 80 ASN A CA 1
ATOM 578 C C . ASN A 1 80 ? 13.253 -10.561 -13.728 1.00 75.25 80 ASN A C 1
ATOM 580 O O . ASN A 1 80 ? 12.566 -9.543 -13.619 1.00 75.25 80 ASN A O 1
ATOM 584 N N . LYS A 1 81 ? 14.591 -10.522 -13.661 1.00 72.44 81 LYS A N 1
ATOM 585 C CA . LYS A 1 81 ? 15.362 -9.290 -13.407 1.00 72.44 81 LYS A CA 1
ATOM 586 C C . LYS A 1 81 ? 15.117 -8.197 -14.456 1.00 72.44 81 LYS A C 1
ATOM 588 O O . LYS A 1 81 ? 15.198 -7.018 -14.116 1.00 72.44 81 LYS A O 1
ATOM 593 N N . SER A 1 82 ? 14.784 -8.562 -15.697 1.00 71.94 82 SER A N 1
ATOM 594 C CA . SER A 1 82 ? 14.458 -7.590 -16.750 1.00 71.94 82 SER A CA 1
ATOM 595 C C . SER A 1 82 ? 13.127 -6.885 -16.491 1.00 71.94 82 SER A C 1
ATOM 597 O O . SER A 1 82 ? 13.030 -5.681 -16.707 1.00 71.94 82 SER A O 1
ATOM 599 N N . TYR A 1 83 ? 12.127 -7.600 -15.963 1.00 74.38 83 TYR A N 1
ATOM 600 C CA . TYR A 1 83 ? 10.832 -7.021 -15.596 1.00 74.38 83 TYR A CA 1
ATOM 601 C C . TYR A 1 83 ? 10.964 -6.053 -14.414 1.00 74.38 83 TYR A C 1
ATOM 603 O O . TYR A 1 83 ? 10.503 -4.916 -14.504 1.00 74.38 83 TYR A O 1
ATOM 611 N N . LEU A 1 84 ? 11.667 -6.452 -13.343 1.00 71.94 84 LEU A N 1
ATOM 612 C CA . LEU A 1 84 ? 11.906 -5.558 -12.201 1.00 71.94 84 LEU A CA 1
ATOM 613 C C . LEU A 1 84 ? 12.677 -4.310 -12.604 1.00 71.94 84 LEU A C 1
ATOM 615 O O . LEU A 1 84 ? 12.310 -3.216 -12.200 1.00 71.94 84 LEU A O 1
ATOM 619 N N . LYS A 1 85 ? 13.725 -4.444 -13.422 1.00 69.12 85 LYS A N 1
ATOM 620 C CA . LYS A 1 85 ? 14.527 -3.289 -13.833 1.00 69.12 85 LYS A CA 1
ATOM 621 C C . LYS A 1 85 ? 13.756 -2.332 -14.751 1.00 69.12 85 LYS A C 1
ATOM 623 O O . LYS A 1 85 ? 14.028 -1.137 -14.713 1.00 69.12 85 LYS A O 1
ATOM 628 N N . ALA A 1 86 ? 12.821 -2.846 -15.553 1.00 69.88 86 ALA A N 1
ATOM 629 C CA . ALA A 1 86 ? 12.015 -2.046 -16.472 1.00 69.88 86 ALA A CA 1
ATOM 630 C C . ALA A 1 86 ? 10.826 -1.353 -15.785 1.00 69.88 86 ALA A C 1
ATOM 632 O O . ALA A 1 86 ? 10.577 -0.182 -16.053 1.00 69.88 86 ALA A O 1
ATOM 633 N N . ILE A 1 87 ? 10.101 -2.064 -14.913 1.00 71.62 87 ILE A N 1
ATOM 634 C CA . ILE A 1 87 ? 8.859 -1.566 -14.299 1.00 71.62 87 ILE A CA 1
ATOM 635 C C . ILE A 1 87 ? 9.115 -0.986 -12.907 1.00 71.62 87 ILE A C 1
ATOM 637 O O . ILE A 1 87 ? 8.504 0.017 -12.575 1.00 71.62 87 ILE A O 1
ATOM 641 N N . PHE A 1 88 ? 10.011 -1.563 -12.100 1.00 74.19 88 PHE A N 1
ATOM 642 C CA . PHE A 1 88 ? 10.284 -1.161 -10.709 1.00 74.19 88 PHE A CA 1
ATOM 643 C C . PHE A 1 88 ? 11.785 -0.920 -10.448 1.00 74.19 88 PHE A C 1
ATOM 645 O O . PHE A 1 88 ? 12.398 -1.603 -9.621 1.00 74.19 88 PHE A O 1
ATOM 652 N N . PRO A 1 89 ? 12.431 0.042 -11.137 1.00 75.50 89 PRO A N 1
ATOM 653 C CA . PRO A 1 89 ? 13.820 0.377 -10.854 1.00 75.50 89 PRO A CA 1
ATOM 654 C C . PRO A 1 89 ? 13.966 0.901 -9.413 1.00 75.50 89 PRO A C 1
ATOM 656 O O . PRO A 1 89 ? 13.086 1.624 -8.936 1.00 75.50 89 PRO A O 1
ATOM 659 N N . PRO A 1 90 ? 15.095 0.638 -8.727 1.00 70.88 90 PRO A N 1
ATOM 660 C CA . PRO A 1 90 ? 15.282 0.985 -7.312 1.00 70.88 90 PRO A CA 1
ATOM 661 C C . PRO A 1 90 ? 15.115 2.483 -7.020 1.00 70.88 90 PRO A C 1
ATOM 663 O O . PRO A 1 90 ? 14.675 2.858 -5.942 1.00 70.88 90 PRO A O 1
ATOM 666 N N . LYS A 1 91 ? 15.385 3.350 -8.005 1.00 72.00 91 LYS A N 1
ATOM 667 C CA . LYS A 1 91 ? 15.179 4.803 -7.897 1.00 72.00 91 LYS A CA 1
ATOM 668 C C . LYS A 1 91 ? 13.698 5.212 -7.825 1.00 72.00 91 LYS A C 1
ATOM 670 O O . LYS A 1 91 ? 13.389 6.255 -7.264 1.00 72.00 91 LYS A O 1
ATOM 675 N N . SER A 1 92 ? 12.795 4.410 -8.395 1.00 74.50 92 SER A N 1
ATOM 676 C CA . SER A 1 92 ? 11.347 4.673 -8.385 1.00 74.50 92 SER A CA 1
ATOM 677 C C . SER A 1 92 ? 10.670 4.246 -7.083 1.00 74.50 92 SER A C 1
ATOM 679 O O . SER A 1 92 ? 9.653 4.826 -6.718 1.00 74.50 92 SER A O 1
ATOM 681 N N . ILE A 1 93 ? 11.262 3.293 -6.351 1.00 78.75 93 ILE A N 1
ATOM 682 C CA . ILE A 1 93 ? 10.715 2.777 -5.090 1.00 78.75 93 ILE A CA 1
ATOM 683 C C . ILE A 1 93 ? 10.554 3.901 -4.066 1.00 78.75 93 ILE A C 1
ATOM 685 O O . ILE A 1 93 ? 9.492 4.028 -3.477 1.00 78.75 93 ILE A O 1
ATOM 689 N N . THR A 1 94 ? 11.534 4.799 -3.939 1.00 82.31 94 THR A N 1
ATOM 690 C CA . THR A 1 94 ? 11.438 5.949 -3.023 1.00 82.31 94 THR A CA 1
ATOM 691 C C . THR A 1 94 ? 10.275 6.891 -3.368 1.00 82.31 94 THR A C 1
ATOM 693 O O . THR A 1 94 ? 9.617 7.433 -2.480 1.00 82.31 94 THR A O 1
ATOM 696 N N . VAL A 1 95 ? 9.980 7.083 -4.656 1.00 83.75 95 VAL A N 1
ATOM 697 C CA . VAL A 1 95 ? 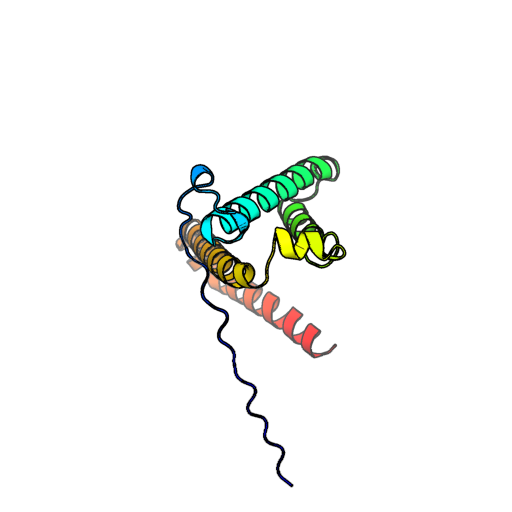8.841 7.909 -5.097 1.00 83.75 95 VAL A CA 1
ATOM 698 C C . VAL A 1 95 ? 7.518 7.187 -4.818 1.00 83.75 95 VAL A C 1
ATOM 700 O O . VAL A 1 95 ? 6.551 7.807 -4.385 1.00 83.75 95 VAL A O 1
ATOM 703 N N . LEU A 1 96 ? 7.481 5.868 -5.003 1.00 84.31 96 LEU A N 1
ATOM 704 C CA . LEU A 1 96 ? 6.312 5.047 -4.690 1.00 84.31 96 LEU A CA 1
ATOM 705 C C . LEU A 1 96 ? 6.027 4.983 -3.195 1.00 84.31 96 LEU A C 1
ATOM 707 O O . LEU A 1 96 ? 4.872 5.120 -2.813 1.00 84.31 96 LEU A O 1
ATOM 711 N N . ASP A 1 97 ? 7.051 4.851 -2.358 1.00 86.88 97 ASP A N 1
ATOM 712 C CA . ASP A 1 97 ? 6.896 4.825 -0.904 1.00 86.88 97 ASP A CA 1
ATOM 713 C C . ASP A 1 97 ? 6.341 6.149 -0.377 1.00 86.88 97 ASP A C 1
ATOM 715 O O . ASP A 1 97 ? 5.465 6.164 0.487 1.00 86.88 97 ASP A O 1
ATOM 719 N N . THR A 1 98 ? 6.799 7.283 -0.912 1.00 90.19 98 THR A N 1
ATOM 720 C CA . THR A 1 98 ? 6.256 8.590 -0.510 1.00 90.19 98 THR A CA 1
ATOM 721 C C . THR A 1 98 ? 4.795 8.745 -0.932 1.00 90.19 98 THR A C 1
ATOM 723 O O . THR A 1 98 ? 3.970 9.154 -0.114 1.00 90.19 98 THR A O 1
ATOM 726 N N . LEU A 1 99 ? 4.441 8.341 -2.158 1.00 89.75 99 LEU A N 1
ATOM 727 C CA . LEU A 1 99 ? 3.053 8.313 -2.631 1.00 89.75 99 LEU A CA 1
ATOM 728 C C . LEU A 1 99 ? 2.173 7.349 -1.824 1.00 89.75 99 LEU A C 1
ATOM 730 O O . LEU A 1 99 ? 1.042 7.698 -1.494 1.00 89.75 99 LEU A O 1
ATOM 734 N N . ALA A 1 100 ? 2.677 6.163 -1.484 1.00 91.06 100 ALA A N 1
ATOM 735 C CA . ALA A 1 100 ? 1.951 5.155 -0.719 1.00 91.06 100 ALA A CA 1
ATOM 736 C C . ALA A 1 100 ? 1.673 5.633 0.710 1.00 91.06 100 ALA A C 1
ATOM 738 O O . ALA A 1 100 ? 0.540 5.532 1.176 1.00 91.06 100 ALA A O 1
ATOM 739 N N . ASN A 1 101 ? 2.668 6.220 1.378 1.00 94.81 101 ASN A N 1
ATOM 740 C CA . ASN A 1 101 ? 2.502 6.792 2.714 1.00 94.81 101 ASN A CA 1
ATOM 741 C C . ASN A 1 101 ? 1.510 7.958 2.716 1.00 94.81 101 ASN A C 1
ATOM 743 O O . ASN A 1 101 ? 0.662 8.053 3.600 1.00 94.81 101 ASN A O 1
ATOM 747 N N . LEU A 1 102 ? 1.576 8.823 1.704 1.00 95.50 102 LEU A N 1
ATOM 748 C CA . LEU A 1 102 ? 0.651 9.941 1.545 1.00 95.50 102 LEU A CA 1
ATOM 749 C C . LEU A 1 102 ? -0.777 9.451 1.242 1.00 95.50 102 LEU A C 1
ATOM 751 O O . LEU A 1 102 ? -1.736 9.945 1.834 1.00 95.50 102 LEU A O 1
ATOM 755 N N . GLY A 1 103 ? -0.927 8.433 0.392 1.00 93.56 103 GLY A N 1
ATOM 756 C CA . GLY A 1 103 ? -2.208 7.781 0.118 1.00 93.56 103 GLY A CA 1
ATOM 757 C C . GLY A 1 103 ? -2.800 7.096 1.352 1.00 93.56 103 GLY A C 1
ATOM 758 O O . GLY A 1 103 ? -3.988 7.253 1.622 1.00 93.56 103 GLY A O 1
ATOM 759 N N . LEU A 1 104 ? -1.974 6.399 2.139 1.00 95.00 104 LEU A N 1
ATOM 760 C CA . LEU A 1 104 ? -2.370 5.789 3.410 1.00 95.00 104 LEU A CA 1
ATOM 761 C C . LEU A 1 104 ? -2.803 6.849 4.427 1.00 95.00 104 LEU A C 1
ATOM 763 O O . LEU A 1 104 ? -3.823 6.679 5.090 1.00 95.00 104 LEU A O 1
ATOM 767 N N . LEU A 1 105 ? -2.066 7.956 4.528 1.00 97.12 105 LEU A N 1
ATOM 768 C CA . LEU A 1 105 ? -2.411 9.068 5.408 1.00 97.12 105 LEU A CA 1
ATOM 769 C C . LEU A 1 105 ? -3.766 9.665 5.029 1.00 97.12 105 LEU A C 1
ATOM 771 O O . LEU A 1 105 ? -4.617 9.835 5.900 1.00 97.12 105 LEU A O 1
ATOM 775 N N . PHE A 1 106 ? -4.002 9.929 3.741 1.00 96.75 106 PHE A N 1
ATOM 776 C CA . PHE A 1 106 ? -5.303 10.410 3.284 1.00 96.75 106 PHE A CA 1
ATOM 777 C C . PHE A 1 106 ? -6.411 9.387 3.504 1.00 96.75 106 PHE A C 1
ATOM 779 O O . PHE A 1 106 ? -7.499 9.764 3.927 1.00 96.75 106 PHE A O 1
ATOM 786 N N . PHE A 1 107 ? -6.147 8.101 3.276 1.00 94.88 107 PHE A N 1
ATOM 787 C CA . PHE A 1 107 ? -7.113 7.041 3.545 1.00 94.88 107 PHE A CA 1
ATOM 788 C C . PHE A 1 107 ? -7.514 6.999 5.026 1.00 94.88 107 PHE A C 1
ATOM 790 O O . PHE A 1 107 ? -8.702 6.991 5.337 1.00 94.88 107 PHE A O 1
ATOM 797 N N . LEU A 1 108 ? -6.541 7.038 5.941 1.00 95.62 108 LEU A N 1
ATOM 798 C CA . LEU A 1 108 ? -6.796 7.072 7.383 1.00 95.62 108 LEU A CA 1
ATOM 799 C C . LEU A 1 108 ? -7.507 8.360 7.808 1.00 95.62 108 LEU A C 1
ATOM 801 O O . LEU A 1 108 ? -8.368 8.323 8.684 1.00 95.62 108 LEU A O 1
ATOM 805 N N . PHE A 1 109 ? -7.189 9.486 7.169 1.00 96.69 109 PHE A N 1
ATOM 806 C CA . PHE A 1 109 ? -7.882 10.748 7.393 1.00 96.69 109 PHE A CA 1
ATOM 807 C C . PHE A 1 109 ? -9.353 10.674 6.963 1.00 96.69 109 PHE A C 1
ATOM 809 O O . PHE A 1 109 ? -10.228 11.010 7.756 1.00 96.69 109 PHE A O 1
ATOM 816 N N . PHE A 1 110 ? -9.647 10.172 5.760 1.00 95.44 110 PHE A N 1
ATOM 817 C CA . PHE A 1 110 ? -11.022 9.969 5.290 1.00 95.44 110 PHE A CA 1
ATOM 818 C C . PHE A 1 110 ? -11.792 8.990 6.170 1.00 95.44 110 PHE A C 1
ATOM 820 O O . PHE A 1 110 ? -12.919 9.285 6.558 1.00 95.44 110 PHE A O 1
ATOM 827 N N . ALA A 1 111 ? -11.168 7.871 6.545 1.00 93.19 111 ALA A N 1
ATOM 828 C CA . ALA A 1 111 ? -11.756 6.938 7.495 1.00 93.19 111 ALA A CA 1
ATOM 829 C C . ALA A 1 111 ? -12.074 7.642 8.823 1.00 93.19 111 ALA A C 1
ATOM 831 O O . ALA A 1 111 ? -13.155 7.457 9.364 1.00 93.19 111 ALA A O 1
ATOM 832 N N . GLY A 1 112 ? -11.178 8.506 9.310 1.00 92.44 112 GLY A N 1
ATOM 833 C CA . GLY A 1 112 ? -11.390 9.326 10.501 1.00 92.44 112 GLY A CA 1
ATOM 834 C C . GLY A 1 112 ? -12.546 10.325 10.383 1.00 92.44 112 GLY A C 1
ATOM 835 O O . GLY A 1 112 ? -13.260 10.527 11.361 1.00 92.44 112 GLY A O 1
ATOM 836 N N . LEU A 1 113 ? -12.758 10.922 9.205 1.00 93.56 113 LEU A N 1
ATOM 837 C CA . LEU A 1 113 ? -13.886 11.824 8.936 1.00 93.56 113 LEU A CA 1
ATOM 838 C C . LEU A 1 113 ? -15.232 11.092 8.859 1.00 93.56 113 LEU A C 1
ATOM 840 O O . LEU A 1 113 ? -16.263 11.680 9.176 1.00 93.56 113 LEU A O 1
ATOM 844 N N . GLU A 1 114 ? -15.230 9.824 8.442 1.00 92.69 114 GLU A N 1
ATOM 845 C CA . GLU A 1 114 ? -16.425 8.973 8.416 1.00 92.69 114 GLU A CA 1
ATOM 846 C C . GLU A 1 114 ? -16.843 8.511 9.828 1.00 92.69 114 GLU A C 1
ATOM 848 O O . GLU A 1 114 ? -17.994 8.132 10.053 1.00 92.69 114 GLU A O 1
ATOM 853 N N . LEU A 1 115 ? -15.936 8.577 10.814 1.00 90.44 115 LEU A N 1
ATOM 854 C CA . LEU A 1 115 ? -16.225 8.204 12.199 1.00 90.44 115 LEU A CA 1
ATOM 855 C C . LEU A 1 115 ? -17.075 9.261 12.919 1.00 90.44 115 LEU A C 1
ATOM 857 O O . LEU A 1 115 ? -16.705 10.427 13.041 1.00 90.44 115 LEU A O 1
ATOM 861 N N . ASP A 1 116 ? -18.183 8.816 13.517 1.00 90.38 116 ASP A N 1
ATOM 862 C CA . ASP A 1 116 ? -19.038 9.661 14.353 1.00 90.38 116 ASP A CA 1
ATOM 863 C C . ASP A 1 116 ? -18.390 9.915 15.744 1.00 90.38 116 ASP A C 1
ATOM 865 O O . ASP A 1 116 ? -18.228 8.972 16.538 1.00 90.38 116 ASP A O 1
ATOM 869 N N . PRO A 1 117 ? -18.080 11.178 16.112 1.00 87.06 117 PRO A N 1
ATOM 870 C CA . PRO A 1 117 ? -17.445 11.511 17.390 1.00 87.06 117 PRO A CA 1
ATOM 871 C C . PRO A 1 117 ? -18.344 11.257 18.612 1.00 87.06 117 PRO A C 1
ATOM 873 O O . PRO A 1 117 ? -17.850 10.982 19.710 1.00 87.06 117 PRO A O 1
ATOM 876 N N . LYS A 1 118 ? -19.670 11.318 18.457 1.00 88.56 118 LYS A N 1
ATOM 877 C CA . LYS A 1 118 ? -20.649 11.018 19.511 1.00 88.56 118 LYS A CA 1
ATOM 878 C C . LYS A 1 118 ? -20.703 9.517 19.786 1.00 88.56 118 LYS A C 1
ATOM 880 O O . LYS A 1 118 ? -20.750 9.119 20.953 1.00 88.56 118 LYS A O 1
ATOM 885 N N . SER A 1 119 ? -20.646 8.693 18.737 1.00 85.69 119 SER A N 1
ATOM 886 C CA . SER A 1 119 ? -20.506 7.238 18.869 1.00 85.69 119 SER A CA 1
ATOM 887 C C . SER A 1 119 ? -19.182 6.886 19.554 1.00 85.69 119 SER A C 1
ATOM 889 O O . SER A 1 119 ? -19.181 6.203 20.583 1.00 85.69 119 SER A O 1
ATOM 891 N N . LEU A 1 120 ? -18.076 7.477 19.084 1.00 87.94 120 LEU A N 1
ATOM 892 C CA . LEU A 1 120 ? -16.742 7.289 19.655 1.00 87.94 120 LEU A CA 1
ATOM 893 C C . LEU A 1 120 ? -16.676 7.677 21.138 1.00 87.94 120 LEU A C 1
ATOM 895 O O . LEU A 1 120 ? -16.091 6.951 21.936 1.00 87.94 120 LEU A O 1
ATOM 899 N N . ARG A 1 121 ? -17.313 8.775 21.563 1.00 86.88 121 ARG A N 1
ATOM 900 C CA . ARG A 1 121 ? -17.316 9.180 22.980 1.00 86.88 121 ARG A CA 1
ATOM 901 C C . ARG A 1 121 ? -18.099 8.211 23.872 1.00 86.88 121 ARG A C 1
ATOM 903 O O . ARG A 1 121 ? -17.736 8.027 25.034 1.00 86.88 121 ARG A O 1
ATOM 910 N N . ARG A 1 122 ? -19.161 7.582 23.354 1.00 89.62 122 ARG A N 1
ATOM 911 C CA . ARG A 1 122 ? -20.015 6.652 24.116 1.00 89.62 122 ARG A CA 1
ATOM 912 C C . ARG A 1 122 ? -19.379 5.270 24.278 1.00 89.62 122 ARG A C 1
ATOM 914 O O . ARG A 1 122 ? -19.454 4.694 25.361 1.00 89.62 122 ARG A O 1
ATOM 921 N N . THR A 1 123 ? -18.762 4.731 23.227 1.00 89.38 123 THR A N 1
ATOM 922 C CA . THR A 1 123 ? -18.149 3.386 23.230 1.00 89.38 123 THR A CA 1
ATOM 923 C C . THR A 1 123 ? -16.627 3.402 23.366 1.00 89.38 123 THR A C 1
ATOM 925 O O . THR A 1 123 ? -16.027 2.346 23.570 1.00 89.38 123 THR A O 1
ATOM 9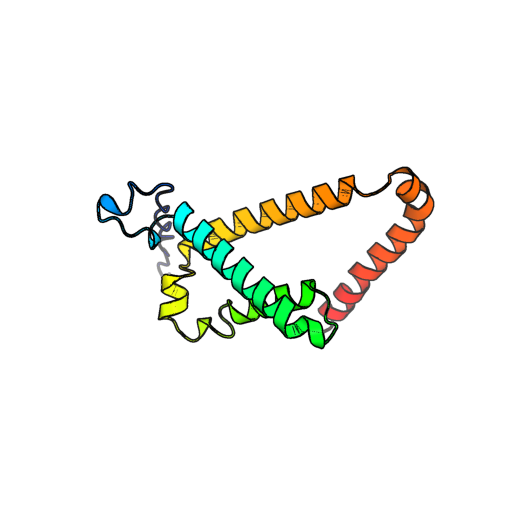28 N N . GLY A 1 124 ? -15.998 4.580 23.357 1.00 86.25 124 GLY A N 1
ATOM 929 C CA . GLY A 1 124 ? -14.545 4.758 23.298 1.00 86.25 124 GLY A CA 1
ATOM 930 C C . GLY A 1 124 ? -13.765 4.054 24.400 1.00 86.25 124 GLY A C 1
ATOM 931 O O . GLY A 1 124 ? -12.727 3.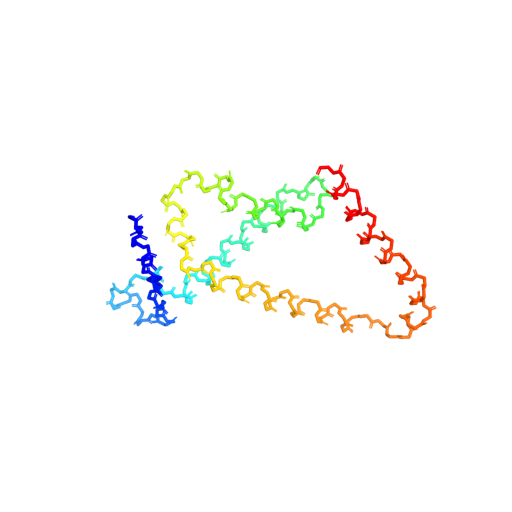472 24.119 1.00 86.25 124 GLY A O 1
ATOM 932 N N . LYS A 1 125 ? -14.284 4.003 25.637 1.00 87.69 125 LYS A N 1
ATOM 933 C CA . LYS A 1 125 ? -13.618 3.272 26.735 1.00 87.69 125 LYS A CA 1
ATOM 934 C C . LYS A 1 125 ? -13.498 1.770 26.451 1.00 87.69 125 LYS A C 1
ATOM 936 O O . LYS A 1 125 ? -12.467 1.174 26.739 1.00 87.69 125 LYS A O 1
ATOM 941 N N . LYS A 1 126 ? -14.541 1.160 25.874 1.00 89.50 126 LYS A N 1
ATOM 942 C CA . LYS A 1 126 ? -14.534 -0.264 25.497 1.00 89.50 126 LYS A CA 1
ATOM 943 C C . LYS A 1 126 ? -13.699 -0.492 24.238 1.00 89.50 126 LYS A C 1
ATOM 945 O O . LYS A 1 126 ? -12.904 -1.423 24.203 1.00 89.50 126 LYS A O 1
ATOM 950 N N . ALA A 1 127 ? -13.843 0.385 23.243 1.00 90.38 127 ALA A N 1
ATOM 951 C CA . ALA A 1 127 ? -13.066 0.332 22.008 1.00 90.38 127 ALA A CA 1
ATOM 952 C C . ALA A 1 127 ? -11.556 0.445 22.272 1.00 90.38 127 ALA A C 1
ATOM 954 O O . ALA A 1 127 ? -10.784 -0.311 21.694 1.00 90.38 127 ALA A O 1
ATOM 955 N N . LEU A 1 128 ? -11.141 1.313 23.201 1.00 90.75 128 LEU A N 1
ATOM 956 C CA . LEU A 1 128 ? -9.744 1.458 23.607 1.00 90.75 128 LEU A CA 1
ATOM 957 C C . LEU A 1 128 ? -9.194 0.166 24.222 1.00 90.75 128 LEU A C 1
ATOM 959 O O . LEU A 1 128 ? -8.094 -0.247 23.877 1.00 90.75 128 LEU A O 1
ATOM 963 N N . GLY A 1 129 ? -9.967 -0.501 25.085 1.00 94.12 129 GLY A N 1
ATOM 964 C CA . GLY A 1 129 ? -9.573 -1.794 25.651 1.00 94.12 129 GLY A CA 1
ATOM 965 C C . GLY A 1 129 ? -9.376 -2.868 24.578 1.00 94.12 129 GLY A C 1
ATOM 966 O O . GLY A 1 129 ? -8.376 -3.579 24.602 1.00 94.12 129 GLY A O 1
ATOM 967 N N . ILE A 1 130 ? -10.286 -2.937 23.599 1.00 93.81 130 ILE A N 1
ATOM 968 C CA . ILE A 1 130 ? -10.179 -3.862 22.459 1.00 93.81 130 ILE A CA 1
ATOM 969 C C . ILE A 1 130 ? -8.959 -3.520 21.594 1.00 93.81 130 ILE A C 1
ATOM 971 O O . ILE A 1 130 ? -8.231 -4.425 21.200 1.00 93.81 130 ILE A O 1
ATOM 975 N N . ALA A 1 131 ? -8.702 -2.236 21.333 1.00 92.88 131 ALA A N 1
ATOM 976 C CA . ALA A 1 131 ? -7.556 -1.789 20.545 1.00 92.88 131 ALA A CA 1
ATOM 977 C C . ALA A 1 131 ? -6.224 -2.123 21.232 1.00 92.88 131 ALA A C 1
ATOM 979 O O . ALA A 1 131 ? -5.345 -2.708 20.606 1.00 92.88 131 ALA A O 1
ATOM 980 N N . ILE A 1 132 ? -6.088 -1.818 22.527 1.00 95.50 132 ILE A N 1
ATOM 981 C CA . ILE A 1 132 ? -4.878 -2.134 23.297 1.00 95.50 132 ILE A CA 1
ATOM 982 C C . ILE A 1 132 ? -4.666 -3.646 23.345 1.00 95.50 132 ILE A C 1
ATOM 984 O O . ILE A 1 132 ? -3.571 -4.111 23.053 1.00 95.50 132 ILE A O 1
ATOM 988 N N . ALA A 1 133 ? -5.702 -4.429 23.658 1.00 95.00 133 ALA A N 1
ATOM 989 C CA . ALA A 1 133 ? -5.587 -5.884 23.677 1.00 95.00 133 ALA A CA 1
ATOM 990 C C . ALA A 1 133 ? -5.215 -6.441 22.291 1.00 95.00 133 ALA A C 1
ATOM 992 O O . ALA A 1 133 ? -4.317 -7.271 22.186 1.00 95.00 133 ALA A O 1
ATOM 993 N N .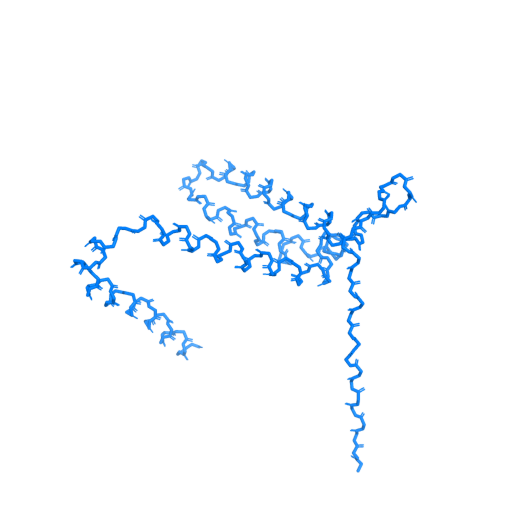 GLY A 1 134 ? -5.854 -5.945 21.229 1.00 94.38 134 GLY A N 1
ATOM 994 C CA . GLY A 1 134 ? -5.617 -6.375 19.853 1.00 94.38 134 GLY A CA 1
ATOM 995 C C . GLY A 1 134 ? -4.234 -6.020 19.305 1.00 94.38 134 GLY A C 1
ATOM 996 O O . GLY A 1 134 ? -3.773 -6.706 18.402 1.00 94.38 134 GLY A O 1
ATOM 997 N N . ILE A 1 135 ? -3.561 -4.998 19.844 1.00 94.44 135 ILE A N 1
ATOM 998 C CA . ILE A 1 135 ? -2.183 -4.634 19.474 1.00 94.44 135 ILE A CA 1
ATOM 999 C C . ILE A 1 135 ? -1.177 -5.367 20.364 1.00 94.44 135 ILE A C 1
ATOM 1001 O O . ILE A 1 135 ? -0.257 -6.007 19.862 1.00 94.44 135 ILE A O 1
ATOM 1005 N N . THR A 1 136 ? -1.355 -5.306 21.686 1.00 95.38 136 THR A N 1
ATOM 1006 C CA . THR A 1 136 ? -0.395 -5.860 22.649 1.00 95.38 136 THR A CA 1
ATOM 1007 C C . THR A 1 136 ? -0.308 -7.380 22.555 1.00 95.38 136 THR A C 1
ATOM 1009 O O . THR A 1 136 ? 0.784 -7.926 22.667 1.00 95.38 136 THR A O 1
ATOM 1012 N N . LEU A 1 137 ? -1.425 -8.076 22.321 1.00 94.50 137 LEU A N 1
ATOM 1013 C CA . LEU A 1 137 ? -1.453 -9.539 22.254 1.00 94.50 137 LEU A CA 1
ATOM 1014 C C . LEU A 1 137 ? -0.604 -10.113 21.097 1.00 94.50 137 LEU A C 1
ATOM 1016 O O . LEU A 1 137 ? 0.288 -10.910 21.387 1.00 94.50 137 LEU A O 1
ATOM 1020 N N . PRO A 1 138 ? -0.800 -9.734 19.814 1.00 93.75 138 PRO A N 1
ATOM 1021 C CA . PRO A 1 138 ? 0.048 -10.232 18.730 1.00 93.75 138 PRO A CA 1
ATOM 1022 C C . PRO A 1 138 ? 1.502 -9.775 18.875 1.00 93.75 138 PRO A C 1
ATOM 1024 O O . PRO A 1 138 ? 2.403 -10.523 18.511 1.00 93.75 138 PRO A O 1
ATOM 1027 N N . PHE A 1 139 ? 1.747 -8.593 19.448 1.00 92.69 139 PHE A N 1
ATOM 1028 C CA . PHE A 1 139 ? 3.105 -8.110 19.695 1.00 92.69 139 PHE A CA 1
ATOM 1029 C C . PHE A 1 139 ? 3.828 -8.955 20.755 1.00 92.69 139 PHE A C 1
ATOM 1031 O O . PHE A 1 139 ? 4.965 -9.365 20.550 1.00 92.69 139 PHE A O 1
ATOM 1038 N N . ALA A 1 140 ? 3.151 -9.282 21.861 1.00 93.69 140 ALA A N 1
ATOM 1039 C CA . ALA A 1 140 ? 3.688 -10.147 22.909 1.00 93.69 140 ALA A CA 1
ATOM 1040 C C . ALA A 1 140 ? 3.932 -11.579 22.408 1.00 93.69 140 ALA A C 1
ATOM 1042 O O . ALA A 1 140 ? 4.969 -12.161 22.715 1.00 93.69 140 ALA A O 1
ATOM 1043 N N . LEU A 1 141 ? 3.010 -12.130 21.610 1.00 92.69 141 LEU A N 1
ATOM 1044 C CA . LEU A 1 141 ? 3.177 -13.453 20.999 1.00 92.69 141 LEU A CA 1
ATOM 1045 C C . LEU A 1 141 ? 4.320 -13.480 19.972 1.00 92.69 141 LEU A C 1
ATOM 1047 O O . LEU A 1 141 ? 5.050 -14.461 19.922 1.00 92.69 141 LEU A O 1
ATOM 1051 N N . GLY A 1 142 ? 4.496 -12.413 19.186 1.00 90.88 142 GLY A N 1
ATOM 1052 C CA . GLY A 1 142 ? 5.553 -12.320 18.175 1.00 90.88 142 GLY A CA 1
ATOM 1053 C C . GLY A 1 142 ? 6.961 -12.097 18.738 1.00 90.88 142 GLY A C 1
ATOM 1054 O O . GLY A 1 142 ? 7.928 -12.495 18.105 1.00 90.88 142 GLY A O 1
ATOM 1055 N N . ILE A 1 143 ? 7.104 -11.492 19.924 1.00 89.38 143 ILE A N 1
ATOM 1056 C CA . ILE A 1 143 ? 8.411 -11.347 20.601 1.00 89.38 143 ILE A CA 1
ATOM 1057 C C . ILE A 1 143 ? 8.905 -12.688 21.174 1.00 89.38 143 ILE A C 1
ATOM 1059 O O . ILE A 1 143 ? 10.103 -12.870 21.375 1.00 89.38 143 ILE A O 1
ATOM 1063 N N . GLY A 1 144 ? 7.993 -13.623 21.452 1.00 67.12 144 GLY A N 1
ATOM 1064 C CA . GLY A 1 144 ? 8.310 -14.937 22.016 1.00 67.12 144 GLY A CA 1
ATOM 1065 C C . GLY A 1 144 ? 8.676 -16.025 20.998 1.00 67.12 144 GLY A C 1
ATOM 1066 O O . GLY A 1 144 ? 8.889 -17.161 21.422 1.00 67.12 144 GLY A O 1
ATOM 1067 N N . SER A 1 145 ? 8.713 -15.710 19.695 1.00 54.50 145 SER A N 1
ATOM 1068 C CA . SER A 1 145 ? 9.049 -16.631 18.593 1.00 54.50 145 SER A CA 1
ATOM 1069 C C . SER A 1 145 ? 10.373 -16.295 17.925 1.00 54.50 145 SER A C 1
ATOM 1071 O O . SER A 1 145 ? 10.560 -15.095 17.624 1.00 54.50 145 SER A O 1
#

Sequence (145 aa):
MASNGTEAHTCPSPMKATSNGVFQGDNPLNFALPLAILQICVVVVVTRGLAVLLRPLRQPRVIAEIVGGILLGPSVLGRNKSYLKAIFPPKSITVLDTLANLGLLFFLFFAGLELDPKSLRRTGKKALGIAIAGITLPFALGIGS

Secondary structure (DSSP, 8-state):
----------PPPPPPS----GGGT--GGGSHHHHHHHHHHHHHHHHHHHHHHHGGGT--HHHHHHHHHHHHSTTTGGGSHHHHHHHS-HHHHHHHHHHHHHHHHHHHHHHHHHS-HHHHHHHHHHHHHHHHHHHHHHHHHHHT-

Organism: Davidia involucrata (NCBI:txid16924)

Foldseek 3Di:
DDDDDPPPPPPDPAQAADDPDVVVVDDLQSHQPSLLVVLVVQLVVQLVVQLVVCVVVVDDSVVSSVVSCCCLDCNNPVVPVVSCCRRPNVSNVVVVVVVVVVVVVVVVVVVVVVDDVVVCVVCVVVVVVVVCCVVVVVVVVVVVD

Radius of gyration: 21.79 Å; chains: 1; bounding box: 67×34×56 Å

pLDDT: mean 80.81, std 14.01, range [36.06, 97.12]